Protein AF-A0A3S4HHS8-F1 (afdb_monomer)

pLDDT: mean 77.6, std 16.74, range [41.97, 92.88]

Structure (mmCIF, N/CA/C/O backbone):
data_AF-A0A3S4HHS8-F1
#
_entry.id   AF-A0A3S4HHS8-F1
#
loop_
_atom_site.group_PDB
_atom_site.id
_atom_site.type_symbol
_atom_site.label_atom_id
_atom_site.label_alt_id
_atom_site.label_comp_id
_atom_site.label_asym_id
_atom_site.label_entity_id
_atom_site.label_seq_id
_atom_site.pdbx_PDB_ins_code
_atom_site.Cartn_x
_atom_site.Cartn_y
_atom_site.Cartn_z
_atom_site.occupancy
_atom_site.B_iso_or_equiv
_atom_site.auth_seq_id
_atom_site.auth_comp_id
_atom_site.auth_asym_id
_atom_site.auth_atom_id
_atom_site.pdbx_PDB_model_num
ATOM 1 N N . MET A 1 1 ? 10.798 -4.068 6.983 1.00 46.38 1 MET A N 1
ATOM 2 C CA . MET A 1 1 ? 10.256 -4.647 5.731 1.00 46.38 1 MET A CA 1
ATOM 3 C C . MET A 1 1 ? 8.997 -5.444 6.061 1.00 46.38 1 MET A C 1
ATOM 5 O O . MET A 1 1 ? 9.107 -6.492 6.674 1.00 46.38 1 MET A O 1
ATOM 9 N N . LYS A 1 2 ? 7.810 -4.913 5.740 1.00 51.69 2 LYS A N 1
ATOM 10 C CA . LYS A 1 2 ? 6.485 -5.564 5.903 1.00 51.69 2 LYS A CA 1
ATOM 11 C C . LYS A 1 2 ? 5.593 -5.357 4.659 1.00 51.69 2 LYS A C 1
ATOM 13 O O . LYS A 1 2 ? 4.381 -5.496 4.715 1.00 51.69 2 LYS A O 1
ATOM 18 N N . THR A 1 3 ? 6.171 -4.913 3.545 1.00 61.09 3 THR A N 1
ATOM 19 C CA . THR A 1 3 ? 5.462 -3.986 2.655 1.00 61.09 3 THR A CA 1
ATOM 20 C C . THR A 1 3 ? 4.668 -4.650 1.536 1.00 61.09 3 THR A C 1
ATOM 22 O O . THR A 1 3 ? 3.692 -4.058 1.099 1.00 61.09 3 THR A O 1
ATOM 25 N N . THR A 1 4 ? 5.013 -5.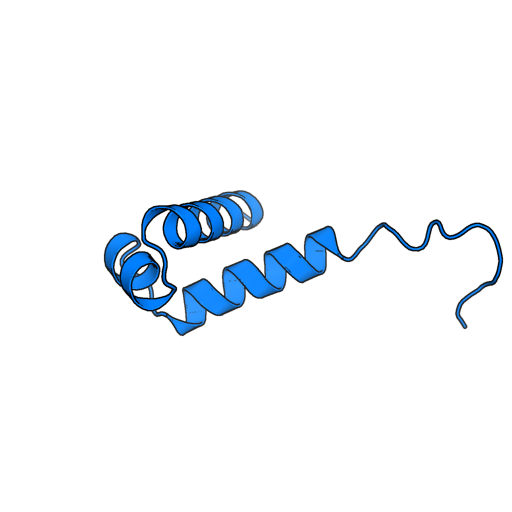842 1.044 1.00 73.81 4 THR A N 1
ATOM 26 C CA . THR A 1 4 ? 4.317 -6.413 -0.132 1.00 73.81 4 THR A CA 1
ATOM 27 C C . THR A 1 4 ? 2.900 -6.889 0.189 1.00 73.81 4 THR A C 1
ATOM 29 O O . THR A 1 4 ? 1.995 -6.667 -0.607 1.00 73.81 4 THR A O 1
ATOM 32 N N . LEU A 1 5 ? 2.661 -7.474 1.368 1.00 81.75 5 LEU A N 1
ATOM 33 C CA . LEU A 1 5 ? 1.320 -7.946 1.733 1.00 81.75 5 LEU A CA 1
ATOM 34 C C . LEU A 1 5 ? 0.331 -6.786 1.922 1.00 81.75 5 LEU A C 1
ATOM 36 O O . LEU A 1 5 ? -0.789 -6.864 1.425 1.00 81.75 5 LEU A O 1
ATOM 40 N N . GLU A 1 6 ? 0.758 -5.695 2.568 1.00 83.62 6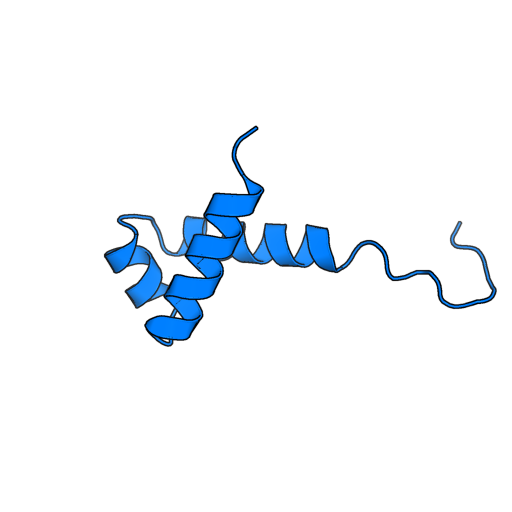 GLU A N 1
ATOM 41 C CA . GLU A 1 6 ? -0.063 -4.482 2.667 1.00 83.62 6 GLU A CA 1
ATOM 42 C C . GLU A 1 6 ? -0.369 -3.892 1.284 1.00 83.62 6 GLU A C 1
ATOM 44 O O . GLU A 1 6 ? -1.501 -3.496 1.029 1.00 83.62 6 GLU A O 1
ATOM 49 N N . GLN A 1 7 ? 0.594 -3.883 0.355 1.00 85.75 7 GLN A N 1
ATOM 50 C CA . GLN A 1 7 ? 0.354 -3.410 -1.016 1.00 85.75 7 GLN A CA 1
ATOM 51 C C . GLN A 1 7 ? -0.715 -4.249 -1.741 1.00 85.75 7 GLN A C 1
ATOM 53 O O . GLN A 1 7 ? -1.573 -3.698 -2.429 1.00 85.75 7 GLN A O 1
ATOM 58 N N . TRP A 1 8 ? -0.724 -5.570 -1.539 1.00 87.19 8 TRP A N 1
ATOM 59 C CA . TRP A 1 8 ? -1.768 -6.450 -2.080 1.00 87.19 8 TRP A CA 1
ATOM 60 C C . TRP A 1 8 ? -3.133 -6.246 -1.420 1.00 87.19 8 TRP A C 1
ATO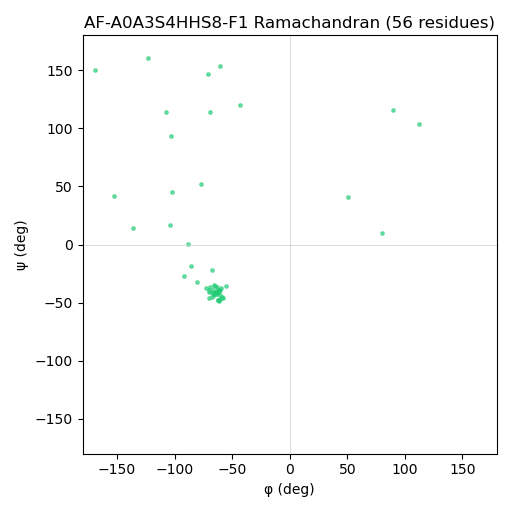M 62 O O . TRP A 1 8 ? -4.157 -6.335 -2.097 1.00 87.19 8 TRP A O 1
ATOM 72 N N . GLN A 1 9 ? -3.170 -5.968 -0.115 1.00 88.62 9 GLN A N 1
ATOM 73 C CA . GLN A 1 9 ? -4.411 -5.626 0.588 1.00 88.62 9 GLN A CA 1
ATOM 74 C C . GLN A 1 9 ? -4.997 -4.315 0.063 1.00 88.62 9 GLN A C 1
ATOM 76 O O . GLN A 1 9 ? -6.201 -4.234 -0.167 1.00 88.62 9 GLN A O 1
ATOM 81 N N . VAL A 1 10 ? -4.139 -3.327 -0.201 1.00 90.25 10 VAL A N 1
ATOM 82 C CA . VAL A 1 10 ? -4.528 -2.063 -0.828 1.00 90.25 10 VAL A CA 1
ATOM 83 C C . VAL A 1 10 ? -5.105 -2.295 -2.224 1.00 90.25 10 VAL A C 1
ATOM 85 O O . VAL A 1 10 ? -6.189 -1.799 -2.521 1.00 90.25 10 VAL A O 1
ATOM 88 N N . LEU A 1 11 ? -4.428 -3.087 -3.063 1.00 89.81 11 LEU A N 1
ATOM 89 C CA . LEU A 1 11 ? -4.929 -3.419 -4.398 1.00 89.81 11 LEU A CA 1
ATOM 90 C C . LEU A 1 11 ? -6.297 -4.109 -4.331 1.00 89.81 11 LEU A C 1
ATOM 92 O O . LEU A 1 11 ? -7.206 -3.744 -5.072 1.00 89.81 11 LEU A O 1
ATOM 96 N N . ARG A 1 12 ? -6.460 -5.078 -3.423 1.00 91.50 12 ARG A N 1
ATOM 97 C CA . ARG A 1 12 ? -7.734 -5.777 -3.224 1.00 91.50 12 ARG A CA 1
ATOM 98 C C . ARG A 1 12 ? -8.842 -4.812 -2.819 1.00 91.50 12 ARG A 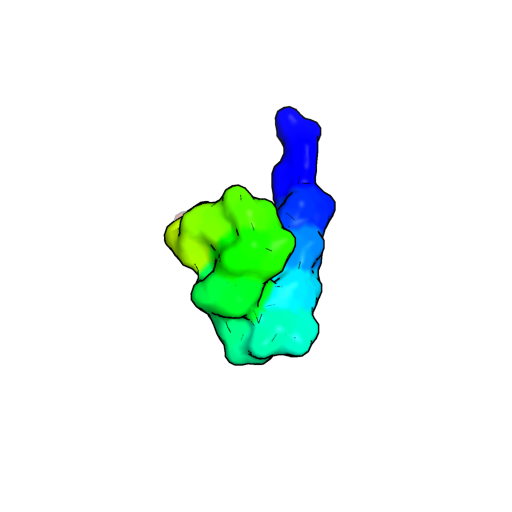C 1
ATOM 100 O O . ARG A 1 12 ? -9.902 -4.850 -3.426 1.00 91.50 12 ARG A O 1
ATOM 107 N N . ALA A 1 13 ? -8.579 -3.925 -1.861 1.00 92.38 13 ALA A N 1
ATOM 108 C CA . ALA A 1 13 ? -9.554 -2.937 -1.415 1.00 92.38 13 ALA A CA 1
ATOM 109 C C . ALA A 1 13 ? -9.984 -1.998 -2.554 1.00 92.38 13 ALA A C 1
ATOM 111 O O . ALA A 1 13 ? -11.160 -1.690 -2.669 1.00 92.38 13 ALA A O 1
ATOM 112 N N . ILE A 1 14 ? -9.070 -1.584 -3.437 1.00 91.62 14 ILE A N 1
ATOM 113 C CA . ILE A 1 14 ? -9.429 -0.764 -4.608 1.00 91.62 14 ILE A CA 1
ATOM 114 C C . ILE A 1 14 ? -10.346 -1.528 -5.567 1.00 91.62 14 ILE A C 1
ATOM 116 O O . ILE A 1 14 ? -11.288 -0.943 -6.089 1.00 91.62 14 ILE A O 1
ATOM 120 N N . VAL A 1 15 ? -10.081 -2.815 -5.805 1.00 91.62 15 VAL A N 1
ATOM 121 C CA . VAL A 1 15 ? -10.905 -3.651 -6.695 1.00 91.62 15 VAL A CA 1
ATOM 122 C C . VAL A 1 15 ? -12.279 -3.935 -6.083 1.00 91.62 15 VAL A C 1
ATOM 124 O O . VAL A 1 15 ? -13.270 -3.924 -6.804 1.00 91.62 15 VAL A O 1
ATOM 127 N N . GLU A 1 16 ? -12.345 -4.165 -4.770 1.00 92.88 16 GLU A N 1
ATOM 128 C CA . GLU A 1 16 ? -13.601 -4.382 -4.040 1.00 92.88 16 GLU A CA 1
ATOM 129 C C . GLU A 1 16 ? -14.467 -3.121 -3.987 1.00 92.88 16 GLU A C 1
ATOM 131 O O . GLU A 1 16 ? -15.668 -3.192 -4.225 1.00 92.88 16 GLU A O 1
ATOM 136 N N . GLU A 1 17 ? -13.863 -1.971 -3.684 1.00 92.31 17 GLU A N 1
ATOM 137 C CA . GLU A 1 17 ? -14.591 -0.711 -3.518 1.00 92.31 17 GLU A CA 1
ATOM 138 C C . GLU A 1 17 ? -14.811 0.035 -4.846 1.00 92.31 17 GLU A C 1
ATOM 140 O O . GLU A 1 17 ? -15.670 0.908 -4.934 1.00 92.31 17 GLU A O 1
ATOM 145 N N . GLY A 1 18 ? -14.047 -0.296 -5.891 1.00 88.12 18 GLY A N 1
ATOM 146 C CA . GLY A 1 18 ? -14.141 0.328 -7.213 1.00 88.12 18 GLY A CA 1
ATOM 147 C C . GLY A 1 18 ? -13.441 1.687 -7.333 1.00 88.12 18 GLY A C 1
ATOM 148 O O . GLY A 1 18 ? -13.592 2.359 -8.355 1.00 88.12 18 GLY A O 1
ATOM 149 N N . GLY A 1 19 ? -12.652 2.101 -6.335 1.00 88.44 19 GLY A N 1
ATOM 150 C CA . GLY A 1 19 ? -12.00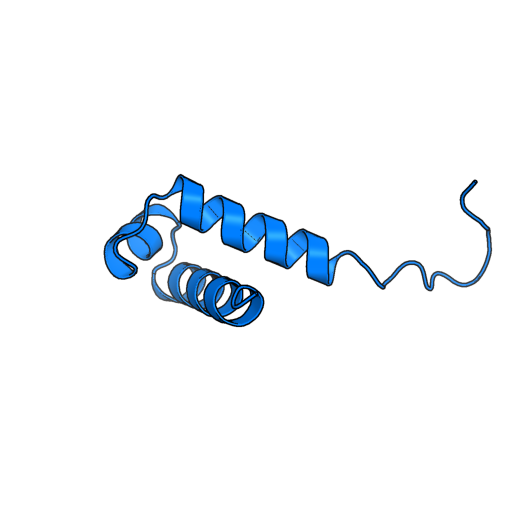1 3.409 -6.347 1.00 88.44 19 GLY A CA 1
ATOM 151 C C . GLY A 1 19 ? -10.936 3.620 -5.271 1.00 88.44 19 GLY A C 1
ATOM 152 O O . GLY A 1 19 ? -11.002 3.094 -4.161 1.00 88.44 19 GLY A O 1
ATOM 153 N N . PHE A 1 20 ? -9.940 4.453 -5.595 1.00 88.75 20 PHE A N 1
ATOM 154 C CA . PHE A 1 20 ? -8.823 4.779 -4.697 1.00 88.75 20 PHE A CA 1
ATOM 155 C C . PHE A 1 20 ? -9.261 5.546 -3.445 1.00 88.75 20 PHE A C 1
ATOM 157 O O . PHE A 1 20 ? -8.679 5.351 -2.383 1.00 88.75 20 PHE A O 1
ATOM 164 N N . ALA A 1 21 ? -10.267 6.419 -3.562 1.00 89.62 21 ALA A N 1
ATOM 165 C CA . ALA A 1 21 ? -10.780 7.197 -2.435 1.00 89.62 21 ALA A CA 1
ATOM 166 C C . ALA A 1 21 ? -11.535 6.310 -1.431 1.00 89.62 21 ALA A C 1
ATOM 168 O O . ALA A 1 21 ? -11.254 6.365 -0.240 1.00 89.62 21 ALA A O 1
ATOM 169 N N . GLN A 1 22 ? -12.414 5.430 -1.919 1.00 90.12 22 GLN A N 1
ATOM 170 C CA . GLN A 1 22 ? -13.187 4.508 -1.078 1.00 90.12 22 GLN A CA 1
ATOM 171 C C . GLN A 1 22 ? -12.275 3.487 -0.382 1.00 90.12 22 GLN A C 1
ATOM 173 O O . GLN A 1 22 ? -12.394 3.250 0.817 1.00 90.12 22 GLN A O 1
ATOM 178 N N . ALA A 1 23 ? -11.282 2.953 -1.101 1.00 91.62 23 ALA A N 1
ATOM 179 C CA . ALA A 1 23 ? -10.273 2.078 -0.511 1.00 91.62 23 ALA A CA 1
ATOM 180 C C . ALA A 1 23 ? -9.418 2.788 0.551 1.00 91.62 23 ALA A C 1
ATOM 182 O O . ALA A 1 23 ? -9.047 2.180 1.554 1.00 91.62 23 ALA A O 1
ATOM 183 N N . ALA A 1 24 ? -9.103 4.069 0.349 1.00 91.12 24 ALA A N 1
ATOM 184 C CA . ALA A 1 24 ? -8.365 4.879 1.311 1.00 91.12 24 ALA A CA 1
ATOM 185 C C . ALA A 1 24 ? -9.163 5.106 2.603 1.00 91.12 24 ALA A C 1
ATOM 187 O O . ALA A 1 24 ? -8.614 4.908 3.688 1.00 91.12 24 ALA A O 1
ATOM 188 N N . GLU A 1 25 ? -10.459 5.410 2.497 1.00 91.19 25 GLU A N 1
ATOM 189 C CA . GLU A 1 25 ? -11.346 5.501 3.662 1.00 91.19 25 GLU A CA 1
ATOM 190 C C . GLU A 1 25 ? -11.456 4.164 4.403 1.00 91.19 25 GLU A C 1
ATOM 192 O O . GLU A 1 25 ? -11.231 4.116 5.612 1.00 91.19 25 GLU A O 1
ATOM 197 N N . LYS A 1 26 ? -11.687 3.059 3.681 1.00 89.50 26 LYS A N 1
ATOM 198 C CA . LYS A 1 26 ? -11.783 1.705 4.256 1.00 89.50 26 LYS A CA 1
ATOM 199 C C . LYS A 1 26 ? -10.506 1.270 4.977 1.00 89.50 26 LYS A C 1
ATOM 20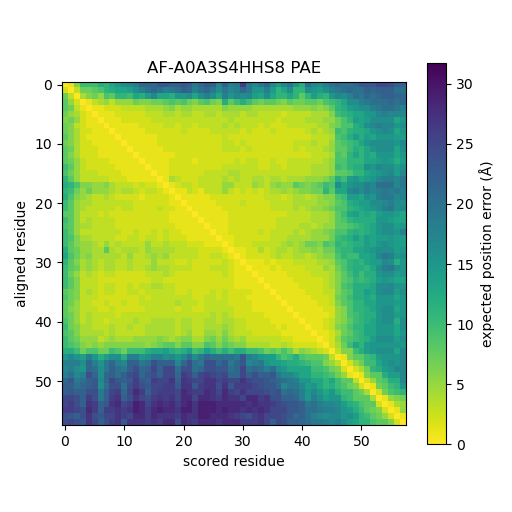1 O O . LYS A 1 26 ? -10.562 0.588 5.997 1.00 89.50 26 LYS A O 1
ATOM 206 N N . LEU A 1 27 ? -9.344 1.645 4.446 1.00 87.38 27 LEU A N 1
ATOM 207 C CA . LEU A 1 27 ? -8.041 1.305 5.020 1.00 87.38 27 LEU A CA 1
ATOM 208 C C . LEU A 1 27 ? -7.549 2.330 6.049 1.00 87.38 27 LEU A C 1
ATOM 210 O O . LEU A 1 27 ? -6.454 2.150 6.582 1.00 87.38 27 LEU A O 1
ATOM 214 N N . HIS A 1 28 ? -8.320 3.388 6.330 1.00 88.94 28 HIS A N 1
ATOM 215 C CA . HIS A 1 28 ? -7.908 4.514 7.175 1.00 88.94 28 HIS A CA 1
ATOM 216 C C . HIS A 1 28 ? -6.544 5.095 6.756 1.00 88.94 28 HIS A C 1
ATOM 218 O O . HIS A 1 28 ? -5.680 5.406 7.580 1.00 88.94 28 HIS A O 1
ATOM 224 N N . ARG A 1 29 ? -6.317 5.200 5.445 1.00 85.69 29 ARG A N 1
ATOM 225 C CA . ARG A 1 29 ? -5.080 5.698 4.829 1.00 85.69 29 ARG A CA 1
ATOM 226 C C . ARG A 1 29 ? -5.409 6.876 3.922 1.00 85.69 29 ARG A C 1
ATOM 228 O O . ARG A 1 29 ? -6.532 7.037 3.468 1.00 85.69 29 ARG A O 1
ATOM 235 N N . SER A 1 30 ? -4.415 7.695 3.603 1.00 90.06 30 SER A N 1
ATOM 236 C CA . SER A 1 30 ? -4.573 8.722 2.571 1.00 90.06 30 SER A CA 1
ATOM 237 C C . SER A 1 30 ? -4.645 8.090 1.178 1.00 90.06 30 SER A C 1
ATOM 239 O O . SER A 1 30 ? -3.942 7.116 0.894 1.00 90.06 30 SER A O 1
ATOM 241 N N . GLN A 1 31 ? -5.417 8.697 0.273 1.00 88.69 31 GLN A N 1
ATOM 242 C CA . GLN A 1 31 ? -5.505 8.276 -1.132 1.00 88.69 31 GLN A CA 1
ATOM 243 C C . GLN A 1 31 ? -4.126 8.230 -1.817 1.00 88.69 31 GLN A C 1
ATOM 245 O O . GLN A 1 31 ? -3.842 7.309 -2.581 1.00 88.69 31 GLN A O 1
ATOM 250 N N . SER A 1 32 ? -3.228 9.152 -1.468 1.00 90.31 32 SER A N 1
ATOM 251 C CA . SER A 1 32 ? -1.837 9.171 -1.932 1.00 90.31 32 SER A CA 1
ATOM 252 C C . SER A 1 32 ? -1.024 7.960 -1.459 1.00 90.31 32 SER A C 1
ATOM 254 O O . SER A 1 32 ? -0.275 7.381 -2.243 1.00 90.31 32 SER A O 1
ATOM 256 N N . ALA A 1 33 ? -1.197 7.524 -0.207 1.00 87.31 33 ALA A N 1
ATOM 257 C CA . ALA A 1 33 ? -0.528 6.339 0.335 1.00 87.31 33 ALA A CA 1
ATOM 258 C C . ALA A 1 33 ? -1.014 5.053 -0.350 1.00 87.31 33 ALA A C 1
ATOM 260 O O . ALA A 1 33 ? -0.217 4.170 -0.666 1.00 87.31 33 ALA A O 1
ATOM 261 N N . VAL A 1 34 ? -2.318 4.979 -0.624 1.00 90.06 34 VAL A N 1
ATOM 262 C CA . VAL A 1 34 ? -2.950 3.895 -1.383 1.00 90.06 34 VAL A CA 1
ATOM 263 C C . VAL A 1 34 ? -2.407 3.842 -2.814 1.00 90.06 34 VAL A C 1
ATOM 265 O O . VAL A 1 34 ? -1.968 2.790 -3.276 1.00 90.06 34 VAL A O 1
ATOM 268 N N . SER A 1 35 ? -2.341 4.991 -3.491 1.00 89.50 35 SER A N 1
ATOM 269 C CA . SER A 1 35 ? -1.786 5.093 -4.843 1.00 89.50 35 SER A CA 1
ATOM 270 C C . SER A 1 35 ? -0.304 4.702 -4.888 1.00 89.50 35 SER A C 1
ATOM 272 O O . SER A 1 35 ? 0.118 3.982 -5.792 1.00 89.50 35 SER A O 1
ATOM 274 N N . TYR A 1 36 ? 0.482 5.123 -3.893 1.00 88.69 36 TYR A N 1
ATOM 275 C CA . TYR A 1 36 ? 1.899 4.776 -3.786 1.00 88.69 36 TYR A CA 1
ATOM 276 C C . TYR A 1 36 ? 2.113 3.272 -3.580 1.00 88.69 36 TYR A C 1
ATOM 278 O O . TYR A 1 36 ? 2.997 2.683 -4.197 1.00 88.69 36 TYR A O 1
ATOM 286 N N . ALA A 1 37 ? 1.286 2.631 -2.750 1.00 88.00 37 ALA A N 1
ATOM 287 C CA . ALA A 1 37 ? 1.352 1.192 -2.519 1.00 88.00 37 ALA A CA 1
ATOM 288 C C . ALA A 1 37 ? 1.078 0.386 -3.801 1.00 88.00 37 ALA A C 1
ATOM 290 O O . ALA A 1 37 ? 1.782 -0.582 -4.077 1.00 88.00 37 ALA A O 1
ATOM 291 N N . VAL A 1 38 ? 0.112 0.810 -4.621 1.00 86.81 38 VAL A N 1
ATOM 292 C CA . VAL A 1 38 ? -0.159 0.168 -5.918 1.00 86.81 38 VAL A CA 1
ATOM 293 C C . VAL A 1 38 ? 0.955 0.427 -6.929 1.00 86.81 38 VAL A C 1
ATOM 295 O O . VAL A 1 38 ? 1.351 -0.497 -7.635 1.00 86.81 38 VAL A O 1
ATOM 298 N N . ALA A 1 39 ? 1.495 1.648 -6.988 1.00 87.25 39 ALA A N 1
ATOM 299 C CA . ALA A 1 39 ? 2.606 1.978 -7.881 1.00 87.25 39 ALA A CA 1
ATOM 300 C C . ALA A 1 39 ? 3.848 1.129 -7.568 1.00 87.25 39 ALA A C 1
ATOM 302 O O . ALA A 1 39 ? 4.447 0.548 -8.468 1.00 87.25 39 ALA A O 1
ATOM 303 N N . ARG A 1 40 ? 4.176 0.963 -6.282 1.00 84.44 40 ARG A N 1
ATOM 304 C CA . ARG A 1 40 ? 5.250 0.067 -5.834 1.00 84.44 40 ARG A CA 1
ATOM 305 C C . ARG A 1 40 ? 4.980 -1.394 -6.188 1.00 84.44 40 ARG A C 1
ATOM 307 O O . ARG A 1 40 ? 5.901 -2.087 -6.609 1.00 84.44 40 ARG A O 1
ATOM 314 N N . LEU A 1 41 ? 3.733 -1.850 -6.073 1.00 83.94 41 LEU A N 1
ATOM 315 C CA . LEU A 1 41 ? 3.348 -3.202 -6.470 1.00 83.94 41 LEU A CA 1
ATOM 316 C C . LEU A 1 41 ? 3.545 -3.415 -7.979 1.00 83.94 41 LEU A C 1
ATOM 318 O O . LEU A 1 41 ? 4.059 -4.452 -8.393 1.00 83.94 41 LEU A O 1
ATOM 322 N N . GLN A 1 42 ? 3.169 -2.423 -8.792 1.00 81.25 42 GLN A N 1
ATOM 323 C CA . GLN A 1 42 ? 3.392 -2.432 -10.236 1.00 81.25 42 GLN A CA 1
ATOM 324 C C . GLN A 1 42 ? 4.875 -2.403 -10.585 1.00 81.25 42 GLN A C 1
ATOM 326 O O . GLN A 1 42 ? 5.275 -3.174 -11.443 1.00 81.25 42 GLN A O 1
ATOM 331 N N . GLU A 1 43 ? 5.699 -1.598 -9.912 1.00 82.81 43 GLU A N 1
ATOM 332 C CA . GLU A 1 43 ? 7.158 -1.631 -10.083 1.00 82.81 43 GLU A CA 1
ATOM 333 C C . GLU A 1 43 ? 7.713 -3.028 -9.765 1.00 82.81 43 GLU A C 1
ATOM 335 O O . GLU A 1 43 ? 8.477 -3.590 -10.546 1.00 82.81 43 GLU A O 1
ATOM 340 N N . GLN A 1 44 ? 7.282 -3.641 -8.659 1.00 77.44 44 GLN A N 1
ATOM 341 C CA . GLN A 1 44 ? 7.725 -4.983 -8.273 1.00 77.44 44 GLN A CA 1
ATOM 342 C C . GLN A 1 44 ? 7.286 -6.074 -9.260 1.00 77.44 44 GLN A C 1
ATOM 344 O O . GLN A 1 44 ? 8.035 -7.022 -9.470 1.00 77.44 44 GLN A O 1
ATOM 349 N N . LEU A 1 45 ? 6.098 -5.963 -9.865 1.00 73.94 45 LEU A N 1
ATOM 350 C CA . LEU A 1 45 ? 5.629 -6.907 -10.888 1.00 73.94 45 LEU A CA 1
ATOM 351 C C . LEU A 1 45 ? 6.207 -6.625 -12.283 1.00 73.94 45 LEU A C 1
ATOM 353 O O . LEU A 1 45 ? 6.404 -7.559 -13.059 1.00 73.94 45 LEU A O 1
ATOM 357 N N . ALA A 1 46 ? 6.464 -5.358 -12.617 1.00 65.56 46 ALA A N 1
ATOM 358 C CA . ALA A 1 46 ? 7.012 -4.940 -13.907 1.00 65.56 46 ALA A CA 1
ATOM 359 C C . ALA A 1 46 ? 8.462 -5.417 -14.104 1.00 65.56 46 ALA A C 1
ATOM 361 O O . ALA A 1 46 ? 8.902 -5.599 -15.241 1.00 65.56 46 ALA A O 1
ATOM 362 N N . TRP A 1 47 ? 9.179 -5.711 -13.017 1.00 58.69 47 TRP A N 1
ATOM 363 C CA . TRP A 1 47 ? 10.441 -6.451 -13.034 1.00 58.69 47 TRP A CA 1
ATOM 364 C C . TRP A 1 47 ? 10.209 -7.896 -12.565 1.00 58.69 47 TRP A C 1
ATOM 366 O O . TRP A 1 47 ? 10.248 -8.158 -11.364 1.00 58.69 47 TRP A O 1
ATOM 376 N N . PRO A 1 48 ? 9.978 -8.859 -13.486 1.00 55.31 48 PRO A N 1
ATOM 377 C CA . PRO A 1 48 ? 11.118 -9.553 -14.098 1.00 55.31 48 PRO A CA 1
ATOM 378 C C . PRO A 1 48 ? 10.847 -10.100 -15.521 1.00 55.31 48 PRO A C 1
ATOM 380 O O . PRO A 1 48 ? 11.255 -11.212 -15.847 1.00 55.31 48 PRO A O 1
ATOM 383 N N . CYS A 1 49 ? 10.164 -9.349 -16.395 1.00 47.84 49 CYS A N 1
ATOM 384 C CA . CYS A 1 49 ? 9.822 -9.838 -17.743 1.00 47.84 49 CYS A CA 1
ATOM 385 C C . CYS A 1 49 ? 10.651 -9.275 -18.908 1.00 47.84 49 CYS A C 1
ATOM 387 O O . CYS A 1 49 ? 10.310 -9.534 -20.063 1.00 47.84 49 CYS A O 1
ATOM 389 N N . CYS A 1 50 ? 11.822 -8.672 -18.667 1.00 46.56 50 CYS A N 1
ATOM 390 C CA . CYS A 1 50 ? 12.856 -8.662 -19.714 1.00 46.56 50 CYS A CA 1
ATOM 391 C C . CYS A 1 50 ? 13.566 -10.032 -19.797 1.00 46.56 50 CYS A C 1
ATOM 393 O O . CYS A 1 50 ? 14.782 -10.145 -19.758 1.00 46.56 50 CYS A O 1
ATOM 395 N N . ALA A 1 51 ? 12.766 -11.094 -19.912 1.00 47.22 51 ALA A N 1
ATOM 396 C CA . ALA A 1 51 ? 13.121 -12.319 -20.609 1.00 47.22 51 ALA A CA 1
ATOM 397 C C . ALA A 1 51 ? 12.421 -12.295 -21.979 1.00 47.22 51 ALA A C 1
ATOM 399 O O . ALA A 1 51 ? 11.834 -13.280 -22.428 1.00 47.22 51 ALA A O 1
ATOM 400 N N . ARG A 1 52 ? 12.482 -11.151 -22.678 1.00 41.97 52 ARG A N 1
ATOM 401 C CA . ARG A 1 52 ? 12.469 -11.209 -24.135 1.00 41.97 52 ARG A CA 1
ATOM 402 C C . ARG A 1 52 ? 13.806 -11.831 -24.514 1.00 41.97 52 ARG A C 1
ATOM 404 O O . ARG A 1 52 ? 14.863 -11.272 -24.248 1.00 41.97 52 ARG A O 1
ATOM 411 N N . ARG A 1 53 ? 13.738 -13.030 -25.085 1.00 49.59 53 ARG A N 1
ATOM 412 C CA . ARG A 1 53 ? 14.849 -13.656 -25.800 1.00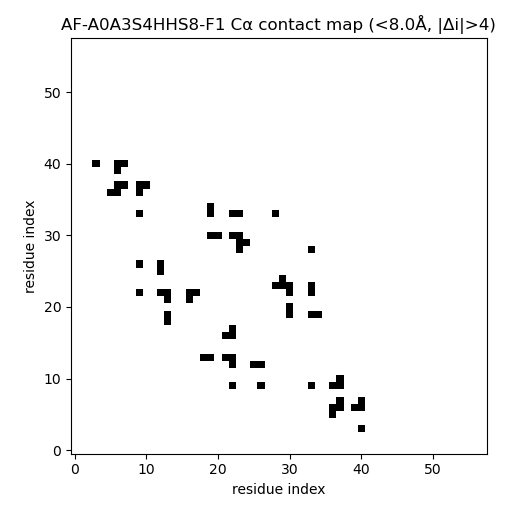 49.59 53 ARG A CA 1
ATOM 413 C C . ARG A 1 53 ? 15.521 -12.603 -26.690 1.00 49.59 53 ARG A C 1
ATOM 415 O O . ARG A 1 53 ? 14.868 -12.082 -27.587 1.00 49.59 53 ARG A O 1
ATOM 422 N N . GLY A 1 54 ? 16.805 -12.352 -26.453 1.00 52.12 54 GLY A N 1
ATOM 423 C CA . GLY A 1 54 ? 17.693 -11.649 -27.378 1.00 52.12 54 GLY A CA 1
ATOM 424 C C . GLY A 1 54 ? 17.746 -10.126 -27.225 1.00 52.12 54 GLY A C 1
ATOM 425 O O . GLY A 1 54 ? 16.789 -9.428 -27.539 1.00 52.12 54 GLY A O 1
ATOM 426 N N . GLY A 1 55 ? 18.931 -9.632 -26.858 1.00 55.41 55 GLY A N 1
ATOM 427 C CA . GLY A 1 55 ? 19.346 -8.238 -27.042 1.00 55.41 55 GLY A CA 1
ATOM 428 C C . GLY A 1 55 ? 19.504 -7.482 -25.729 1.00 55.41 55 GLY A C 1
ATOM 429 O O . GLY A 1 55 ? 18.516 -7.119 -25.106 1.00 55.41 55 GLY A O 1
ATOM 430 N N . GLY A 1 56 ? 20.756 -7.277 -25.311 1.00 48.59 56 GLY A N 1
ATOM 431 C CA . GLY A 1 56 ? 21.114 -6.600 -24.068 1.00 48.59 56 GLY A CA 1
ATOM 432 C C . GLY A 1 56 ? 20.620 -5.157 -23.981 1.00 48.59 56 GLY A C 1
ATOM 433 O O . GLY A 1 56 ? 20.458 -4.473 -24.990 1.00 48.59 56 GLY A O 1
ATOM 434 N N . CYS A 1 57 ? 20.427 -4.693 -22.751 1.00 50.94 57 CYS A N 1
ATOM 435 C CA . CYS A 1 57 ? 20.274 -3.276 -22.452 1.00 50.94 57 CYS A CA 1
ATOM 436 C C . CYS A 1 57 ? 21.557 -2.810 -21.760 1.00 50.94 57 CYS A C 1
ATOM 438 O O . CYS A 1 57 ? 21.891 -3.322 -20.689 1.00 50.94 57 CYS A O 1
ATOM 440 N N . GLY A 1 58 ? 22.289 -1.925 -22.443 1.00 48.00 58 GLY A N 1
ATOM 441 C CA . GLY A 1 58 ? 2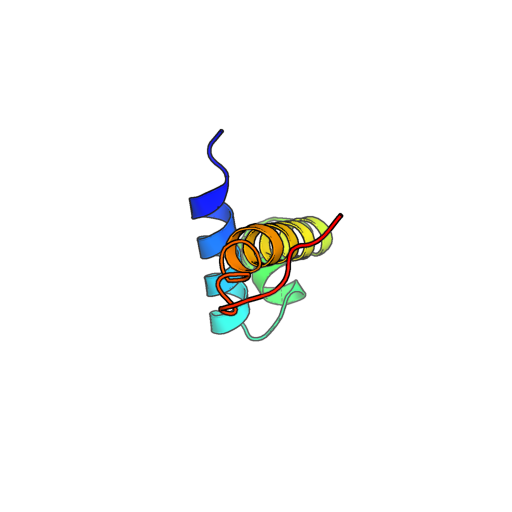3.368 -1.120 -21.869 1.00 48.00 58 GLY A CA 1
ATOM 442 C C . GLY A 1 58 ? 22.846 0.130 -21.179 1.00 48.00 58 GLY A C 1
ATOM 443 O O . GLY A 1 58 ? 21.614 0.357 -21.218 1.00 48.00 58 GLY A O 1
#

Solvent-accessible surface area (backbone atoms only — not comparable to full-atom values): 3494 Å² total; per-residue (Å²): 141,75,62,68,65,56,24,52,51,48,48,48,36,25,68,74,61,70,32,59,61,56,24,9,62,76,66,76,45,53,45,66,59,45,52,49,33,42,52,53,48,48,55,58,63,66,60,77,66,89,72,61,85,79,81,87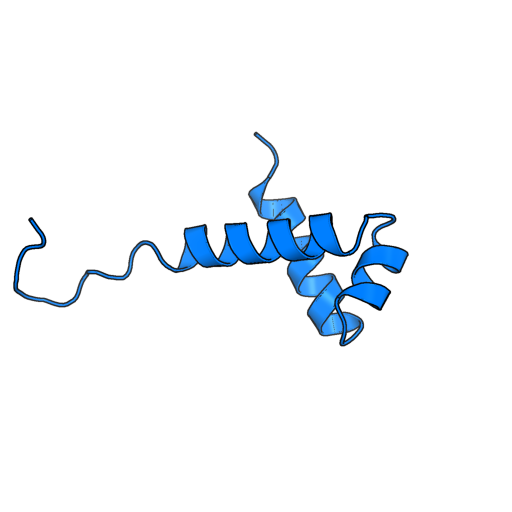,84,130

Foldseek 3Di:
DPQLVVLVLLVVLCVVQVHLCRSCVVVVHDSVVSVVSPVVNCVVVVPDPVPPPDDDDD

Organism: Chromobacterium violaceum (NCBI:txid536)

Secondary structure (DSSP, 8-state):
--HHHHHHHHHHHHHHHSSHHHHHHHTTS-HHHHHHHHHHHHHHHHTT----SS----

Nearest PDB structures (foldseek):
  3fzv-assembly1_C  TM=9.125E-01  e=7.521E-02  Pseudomonas aeruginosa PAO1
  3hhg-assembly1_D  TM=7.914E-01  e=2.097E-02  Neisseria meningitidis serogroup B
  6m5f-assembly1_C  TM=9.662E-01  e=1.518E-01  Pseudomonas aeruginosa PAO1
  7trv-assembly1_B  TM=8.479E-01  e=1.035E-01  Yersinia pestis CO92
  4x6g-assembly2_E  TM=6.731E-01  e=2.531E-01  Pseudomonas aeruginosa PAO1

InterPro domains:
  IPR000847 LysR, HTH, N-terminal domain [PF00126] (5-54)
  IPR000847 LysR, HTH, N-terminal domain [PS50931] (3-58)
  IPR036388 Winged helix-like DNA-binding domain superfamily [G3DSA:1.10.10.10] (1-58)
  IPR036390 Winged helix DNA-binding domain superfamily [SSF46785] (3-56)

Sequence (58 aa):
MKTTLEQWQVLRAIVEEGGFAQAAEKLHRSQSAVSYAVARLQEQLAWPCCARRGGGCG

Mean predicted aligned error: 8.75 Å

Radius of gyration: 14.68 Å; Cα contacts (8 Å, |Δi|>4): 36; chains: 1; bounding box: 38×23×35 Å